Protein AF-A0A354CYU8-F1 (afdb_monomer_lite)

pLDDT: mean 95.51, std 3.23, range [78.5, 98.31]

Structure (mmCIF, N/CA/C/O backbone):
data_AF-A0A354CYU8-F1
#
_entry.id   AF-A0A354CYU8-F1
#
loop_
_atom_site.group_PDB
_atom_site.id
_atom_site.type_symbol
_atom_site.label_atom_id
_atom_site.label_alt_id
_atom_site.label_comp_id
_atom_site.label_asym_id
_atom_site.label_entity_id
_atom_site.label_seq_id
_atom_site.pdbx_PDB_ins_code
_atom_site.Cartn_x
_atom_site.Cartn_y
_atom_site.Cartn_z
_atom_site.occupancy
_atom_site.B_iso_or_equiv
_atom_site.auth_seq_id
_atom_site.auth_comp_id
_atom_site.auth_asym_id
_atom_site.auth_atom_id
_atom_site.pdbx_PDB_model_num
ATOM 1 N N . LEU A 1 1 ? 2.318 -0.771 13.409 1.00 91.69 1 LEU A N 1
ATOM 2 C CA . LEU A 1 1 ? 2.369 0.674 13.705 1.00 91.69 1 LEU A CA 1
ATOM 3 C C . LEU A 1 1 ? 1.337 1.407 12.859 1.00 91.69 1 LEU A C 1
ATOM 5 O O . LEU A 1 1 ? 0.359 1.865 13.423 1.00 91.69 1 LEU A O 1
ATOM 9 N N . ASP A 1 2 ? 1.465 1.381 11.531 1.00 97.38 2 ASP A N 1
ATOM 10 C CA . ASP A 1 2 ? 0.581 2.121 10.613 1.00 97.38 2 ASP A CA 1
ATOM 11 C C . ASP A 1 2 ? -0.914 1.820 10.795 1.00 97.38 2 ASP A C 1
ATOM 13 O O . ASP A 1 2 ? -1.715 2.739 10.923 1.00 97.38 2 ASP A O 1
ATOM 17 N N . LEU A 1 3 ?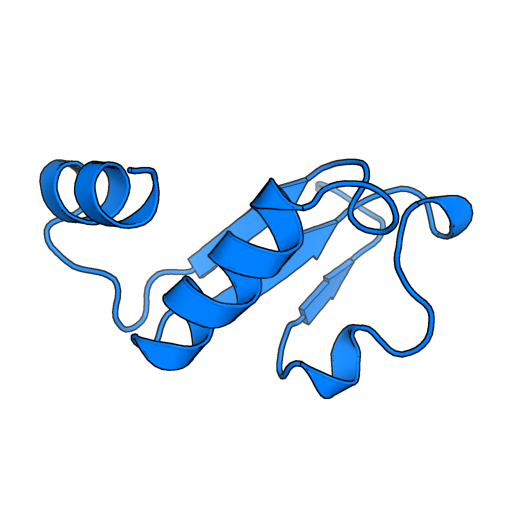 -1.294 0.540 10.894 1.00 97.81 3 LEU A N 1
ATOM 18 C CA . LEU A 1 3 ? -2.688 0.140 11.135 1.00 97.81 3 LEU A CA 1
ATOM 19 C C . LEU A 1 3 ? -3.252 0.721 12.440 1.00 97.81 3 LEU A C 1
ATOM 21 O O . LEU A 1 3 ? -4.377 1.209 12.448 1.00 97.81 3 LEU A O 1
ATOM 25 N N . LEU A 1 4 ? -2.464 0.696 13.522 1.00 97.94 4 LEU A N 1
ATOM 26 C CA . LEU A 1 4 ? -2.863 1.258 14.814 1.00 97.94 4 LEU A CA 1
ATOM 27 C C . LEU A 1 4 ? -3.063 2.769 14.688 1.00 97.94 4 LEU A C 1
ATOM 29 O O . LEU A 1 4 ? -4.097 3.282 15.094 1.00 97.94 4 LEU A O 1
ATOM 33 N N . THR A 1 5 ? -2.127 3.468 14.047 1.00 98.19 5 THR A N 1
ATOM 34 C CA . THR A 1 5 ? -2.238 4.913 13.826 1.00 98.19 5 THR A CA 1
ATOM 35 C C . THR A 1 5 ? -3.468 5.267 12.992 1.00 98.19 5 THR A C 1
ATOM 37 O O . THR A 1 5 ? -4.190 6.206 13.326 1.00 98.19 5 THR A O 1
ATOM 40 N N . ILE A 1 6 ? -3.755 4.517 11.923 1.00 97.94 6 ILE A N 1
ATOM 41 C CA . ILE A 1 6 ? -4.968 4.733 11.124 1.00 97.94 6 ILE A CA 1
ATOM 42 C C . ILE A 1 6 ? -6.209 4.491 11.988 1.00 97.94 6 ILE A C 1
ATOM 44 O O . ILE A 1 6 ? -7.120 5.315 11.964 1.00 97.94 6 ILE A O 1
ATOM 48 N N . GLN A 1 7 ? -6.242 3.419 12.782 1.00 97.12 7 GLN A N 1
ATOM 49 C CA . GLN A 1 7 ? -7.365 3.113 13.665 1.00 97.12 7 GLN A CA 1
ATOM 50 C C . GLN A 1 7 ? -7.583 4.198 14.729 1.00 97.12 7 GLN A C 1
ATOM 52 O O . GLN A 1 7 ? -8.716 4.629 14.918 1.00 97.12 7 GLN A O 1
ATOM 57 N N . GLU A 1 8 ? -6.531 4.706 15.367 1.00 98.19 8 GLU A N 1
ATOM 58 C CA . GLU A 1 8 ? -6.624 5.803 16.341 1.00 98.19 8 GLU A CA 1
ATOM 59 C C . GLU A 1 8 ? -7.127 7.104 15.702 1.00 98.19 8 GLU A C 1
ATOM 61 O O . GLU A 1 8 ? -7.894 7.847 16.311 1.00 98.19 8 GLU A O 1
ATOM 66 N N . LYS A 1 9 ? -6.712 7.396 14.461 1.00 98.12 9 LYS A N 1
ATOM 67 C CA . LYS A 1 9 ? -7.070 8.646 13.768 1.00 98.12 9 LYS A CA 1
ATOM 68 C C . LYS A 1 9 ? -8.404 8.590 13.028 1.00 98.12 9 LYS A C 1
ATOM 70 O O . LYS A 1 9 ? -9.010 9.636 12.808 1.00 98.12 9 LYS A O 1
ATOM 75 N N . LYS A 1 10 ? -8.837 7.411 12.583 1.00 97.44 10 LYS A N 1
ATOM 76 C CA . LYS A 1 10 ? -10.056 7.217 11.776 1.00 97.44 10 LYS A CA 1
ATOM 77 C C . LYS A 1 10 ? -11.156 6.460 12.522 1.00 97.44 10 LYS A C 1
ATOM 79 O O . LYS A 1 10 ? -12.269 6.376 12.012 1.00 97.44 10 LYS A O 1
ATOM 84 N N . GLY A 1 11 ? -10.863 5.893 13.691 1.00 97.25 11 GLY A N 1
ATOM 85 C CA . GLY A 1 11 ? -11.785 5.115 14.526 1.00 97.25 11 GLY A CA 1
ATOM 86 C C . GLY A 1 11 ? -12.088 3.704 14.009 1.00 97.25 11 GLY A C 1
ATOM 87 O O . GLY A 1 11 ? -12.556 2.863 14.770 1.00 97.25 11 GLY A O 1
ATOM 88 N N . ARG A 1 12 ? -11.817 3.422 12.728 1.00 96.31 12 ARG A N 1
ATOM 89 C CA . ARG A 1 12 ? -12.055 2.124 12.083 1.00 96.31 12 ARG A CA 1
ATOM 90 C C . ARG A 1 12 ? -11.104 1.886 10.914 1.00 96.31 12 ARG A C 1
ATOM 92 O O . ARG A 1 12 ? -10.617 2.835 10.300 1.00 96.31 12 ARG A O 1
ATOM 99 N N . LEU A 1 13 ? -10.906 0.611 10.589 1.00 97.88 13 LEU A N 1
ATOM 100 C CA . LEU A 1 13 ? -10.190 0.152 9.392 1.00 97.88 13 LEU A CA 1
ATOM 101 C C . LEU A 1 13 ? -11.150 -0.432 8.350 1.00 97.88 13 LEU A C 1
ATOM 103 O O . LEU A 1 13 ? -10.994 -0.184 7.157 1.00 97.88 13 LEU A O 1
ATOM 107 N N . GLU A 1 14 ? -12.180 -1.146 8.801 1.00 98.12 14 GLU A N 1
ATOM 108 C CA . GLU A 1 14 ? -13.176 -1.752 7.924 1.00 98.12 14 GLU A CA 1
ATOM 109 C C . GLU A 1 14 ? -13.907 -0.699 7.081 1.00 98.12 14 GLU A C 1
ATOM 111 O O . GLU A 1 14 ? -14.354 0.341 7.581 1.00 98.12 14 GLU A O 1
ATOM 116 N N . GLY A 1 15 ? -14.015 -0.966 5.779 1.00 97.19 15 GLY A N 1
ATOM 117 C CA . GLY A 1 15 ? -14.648 -0.097 4.792 1.00 97.19 15 GLY A CA 1
ATOM 118 C C . GLY A 1 15 ? -13.887 1.199 4.499 1.00 97.19 15 GLY A C 1
ATOM 119 O O . GLY A 1 15 ? -14.392 2.025 3.736 1.00 97.19 15 GLY A O 1
ATOM 120 N N . LEU A 1 16 ? -12.707 1.412 5.091 1.00 98.06 16 LEU A N 1
ATOM 121 C CA . LEU A 1 16 ? -11.864 2.564 4.787 1.00 98.06 16 LEU A CA 1
ATOM 122 C C . LEU A 1 16 ? -11.214 2.381 3.412 1.00 98.06 16 LEU A C 1
ATOM 124 O O . LEU A 1 16 ? -10.710 1.306 3.103 1.00 98.06 16 LEU A O 1
ATOM 128 N N . GLN A 1 17 ? -11.208 3.434 2.598 1.00 97.38 17 GLN A N 1
ATOM 129 C CA . GLN A 1 17 ? -10.467 3.454 1.338 1.00 97.38 17 GLN A CA 1
ATOM 130 C C . GLN A 1 17 ? -9.051 3.960 1.605 1.00 97.38 17 GLN A C 1
ATOM 132 O O . GLN A 1 17 ? -8.881 5.068 2.119 1.00 97.38 17 GLN A O 1
ATOM 137 N N . VAL A 1 18 ? -8.047 3.143 1.294 1.00 97.75 18 VAL A N 1
ATOM 138 C CA . VAL A 1 18 ? -6.638 3.461 1.540 1.00 97.75 18 VAL A CA 1
ATOM 139 C C . VAL A 1 18 ? -5.846 3.280 0.255 1.00 97.75 18 VAL A C 1
ATOM 141 O O . VAL A 1 18 ? -5.769 2.176 -0.277 1.00 97.75 18 VAL A O 1
ATOM 144 N N . THR A 1 19 ? -5.211 4.355 -0.206 1.00 97.62 19 THR A N 1
ATOM 145 C CA . THR A 1 19 ? -4.297 4.306 -1.349 1.00 97.62 19 THR A CA 1
ATOM 146 C C . THR A 1 19 ? -2.853 4.292 -0.863 1.00 97.62 19 THR A C 1
ATOM 148 O O . THR A 1 19 ? -2.446 5.173 -0.105 1.00 97.62 19 THR A O 1
ATOM 151 N N . ILE A 1 20 ? -2.068 3.310 -1.305 1.00 97.31 20 ILE A N 1
ATOM 152 C CA . ILE A 1 20 ? -0.626 3.235 -1.051 1.00 97.31 20 ILE A CA 1
ATOM 153 C C . ILE A 1 20 ? 0.099 3.693 -2.316 1.00 97.31 20 ILE A C 1
ATOM 155 O O . ILE A 1 20 ? 0.003 3.051 -3.360 1.00 97.31 20 ILE A O 1
ATOM 159 N N . LEU A 1 21 ? 0.813 4.813 -2.208 1.00 96.50 21 LEU A N 1
ATOM 160 C CA . LEU A 1 21 ? 1.543 5.444 -3.306 1.00 96.50 21 LEU A CA 1
ATOM 161 C C . LEU A 1 21 ? 3.049 5.189 -3.195 1.00 96.50 21 LEU A C 1
ATOM 163 O O . LEU A 1 21 ? 3.632 5.429 -2.137 1.00 96.50 21 LEU A O 1
ATOM 167 N N . GLY A 1 22 ? 3.680 4.766 -4.292 1.00 94.38 22 GLY A N 1
ATOM 168 C CA . GLY A 1 22 ? 5.141 4.701 -4.414 1.00 94.38 22 GLY A CA 1
ATOM 169 C C . GLY A 1 22 ? 5.678 3.358 -4.907 1.00 94.38 22 GLY A C 1
ATOM 170 O O . GLY A 1 22 ? 5.068 2.704 -5.748 1.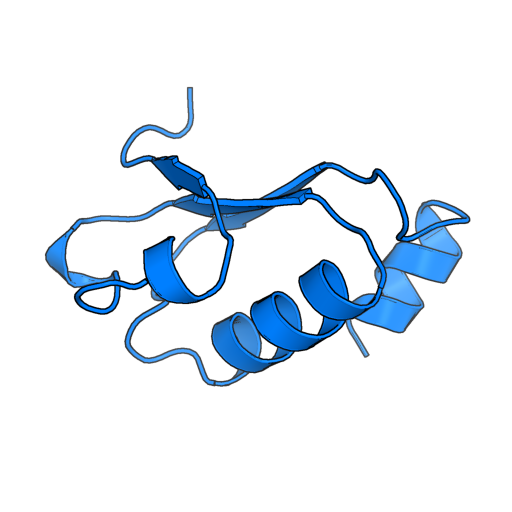00 94.38 22 GLY A O 1
ATOM 171 N N . ASP A 1 23 ? 6.853 2.969 -4.400 1.00 95.69 23 ASP A N 1
ATOM 172 C CA . ASP A 1 23 ? 7.509 1.705 -4.747 1.00 95.69 23 ASP A CA 1
ATOM 173 C C . ASP A 1 23 ? 6.922 0.535 -3.957 1.00 95.69 23 ASP A C 1
ATOM 175 O O . ASP A 1 23 ? 7.254 0.312 -2.790 1.00 95.69 23 ASP A O 1
ATOM 179 N N . ILE A 1 24 ? 6.036 -0.221 -4.599 1.00 96.12 24 ILE A N 1
ATOM 180 C CA . ILE A 1 24 ? 5.372 -1.379 -3.999 1.00 96.12 24 ILE A CA 1
ATOM 181 C C . ILE A 1 24 ? 6.189 -2.661 -4.223 1.00 96.12 24 ILE A C 1
ATOM 183 O O . ILE A 1 24 ? 6.157 -3.576 -3.391 1.00 96.12 24 ILE A O 1
ATOM 187 N N . ALA A 1 25 ? 6.965 -2.715 -5.309 1.00 95.44 25 ALA A N 1
ATOM 188 C CA . ALA A 1 25 ? 7.837 -3.835 -5.650 1.00 95.44 25 ALA A CA 1
ATOM 189 C C . ALA A 1 25 ? 8.898 -4.081 -4.566 1.00 95.44 25 ALA A C 1
ATOM 191 O O . ALA A 1 25 ? 9.088 -5.218 -4.117 1.00 95.44 25 ALA A O 1
ATOM 192 N N . HIS A 1 26 ? 9.516 -3.023 -4.045 1.00 95.06 26 HIS A N 1
ATOM 193 C CA . HIS A 1 26 ? 10.624 -3.140 -3.092 1.00 95.06 26 HIS A CA 1
ATOM 194 C C . HIS A 1 26 ? 10.238 -2.808 -1.645 1.00 95.06 26 HIS A C 1
ATOM 196 O O . HIS A 1 26 ? 10.973 -3.151 -0.714 1.00 95.06 26 HIS A O 1
ATOM 202 N N . SER A 1 27 ? 9.061 -2.224 -1.404 1.00 96.12 27 SER A N 1
ATOM 203 C CA . SER A 1 27 ? 8.645 -1.860 -0.047 1.00 96.12 27 SER A CA 1
ATOM 204 C C . SER A 1 27 ? 8.034 -3.029 0.728 1.00 96.12 27 SER A C 1
ATOM 206 O O . SER A 1 27 ? 6.877 -3.418 0.548 1.00 96.12 27 SER A O 1
ATOM 208 N N . ARG A 1 28 ? 8.802 -3.549 1.695 1.00 95.56 28 ARG A N 1
ATOM 209 C CA . ARG A 1 28 ? 8.290 -4.494 2.707 1.00 95.56 28 ARG A CA 1
ATOM 210 C C . ARG A 1 28 ? 7.131 -3.897 3.516 1.00 95.56 28 ARG A C 1
ATOM 212 O O . ARG A 1 28 ? 6.214 -4.632 3.863 1.00 95.56 28 ARG A O 1
ATOM 219 N N . VAL A 1 29 ? 7.165 -2.584 3.769 1.00 97.25 29 VAL A N 1
ATOM 220 C CA . VAL A 1 29 ? 6.124 -1.850 4.512 1.00 97.25 29 VAL A CA 1
ATOM 221 C C . VAL A 1 29 ? 4.822 -1.799 3.715 1.00 97.25 29 VAL A C 1
ATOM 223 O O . VAL A 1 29 ? 3.756 -2.082 4.257 1.00 97.25 29 VAL A O 1
ATOM 226 N N . ALA A 1 30 ? 4.901 -1.518 2.409 1.00 96.88 30 ALA A N 1
ATOM 227 C CA . ALA A 1 30 ? 3.726 -1.525 1.542 1.00 96.88 30 ALA A CA 1
ATOM 228 C C . ALA A 1 30 ? 3.055 -2.904 1.552 1.00 96.88 30 ALA A C 1
ATOM 230 O O . ALA A 1 30 ? 1.855 -2.997 1.793 1.00 96.88 30 ALA A O 1
ATOM 231 N N . ARG A 1 31 ? 3.832 -3.984 1.399 1.00 94.25 31 ARG A N 1
ATOM 232 C CA . ARG A 1 31 ? 3.297 -5.356 1.430 1.00 94.25 31 ARG A CA 1
ATOM 233 C C . ARG A 1 31 ? 2.652 -5.723 2.767 1.00 94.25 31 ARG A C 1
ATOM 235 O O . ARG A 1 31 ? 1.567 -6.304 2.763 1.00 94.25 31 ARG A O 1
ATOM 242 N N . SER A 1 32 ? 3.269 -5.374 3.901 1.00 96.69 32 SER A N 1
ATOM 243 C CA . SER A 1 32 ? 2.666 -5.642 5.215 1.00 96.69 32 SER A CA 1
ATOM 244 C C . SER A 1 32 ? 1.374 -4.856 5.430 1.00 96.69 32 SER A C 1
ATOM 246 O O . SER A 1 32 ? 0.416 -5.392 5.987 1.00 96.69 32 SER A O 1
ATOM 248 N N . ASN A 1 33 ? 1.322 -3.612 4.948 1.00 97.69 33 ASN A N 1
ATOM 249 C CA . ASN A 1 33 ? 0.129 -2.779 5.053 1.00 97.69 33 ASN A CA 1
ATOM 250 C C . ASN A 1 33 ? -0.989 -3.274 4.138 1.00 97.69 33 ASN A C 1
ATOM 252 O O . ASN A 1 33 ? -2.118 -3.368 4.603 1.00 97.69 33 ASN A O 1
ATOM 256 N N . ILE A 1 34 ? -0.686 -3.666 2.894 1.00 96.88 34 ILE A N 1
ATOM 257 C CA . ILE A 1 34 ? -1.655 -4.297 1.982 1.00 96.88 34 ILE A CA 1
ATOM 258 C C . ILE A 1 34 ? -2.304 -5.500 2.664 1.00 96.88 34 ILE A C 1
ATOM 260 O O . ILE A 1 34 ? -3.530 -5.574 2.739 1.00 96.88 34 ILE A O 1
ATOM 264 N N . TRP A 1 35 ? -1.490 -6.409 3.209 1.00 96.00 35 TRP A N 1
ATOM 265 C CA . TRP A 1 35 ? -2.000 -7.610 3.864 1.00 96.00 35 TRP A CA 1
ATOM 266 C C . TRP A 1 35 ? -2.883 -7.270 5.069 1.00 96.00 35 TRP A C 1
ATOM 268 O O . TRP A 1 35 ? -4.022 -7.728 5.149 1.00 96.00 35 TRP A O 1
ATOM 278 N N . GLY A 1 36 ? -2.389 -6.431 5.983 1.00 97.38 36 GLY A N 1
ATOM 279 C CA . GLY A 1 36 ? -3.107 -6.094 7.209 1.00 97.38 36 GLY A CA 1
ATOM 280 C C . GLY A 1 36 ? -4.400 -5.315 6.957 1.00 97.38 36 GLY A C 1
ATOM 281 O O . GLY A 1 36 ? -5.438 -5.649 7.521 1.00 97.38 36 GLY A O 1
ATOM 282 N N . LEU A 1 37 ? -4.359 -4.300 6.091 1.00 98.00 37 LEU A N 1
ATOM 283 C CA . LEU A 1 37 ? -5.519 -3.469 5.764 1.00 98.00 37 LEU A CA 1
ATOM 284 C C . LEU A 1 37 ? -6.608 -4.286 5.065 1.00 98.00 37 LEU A C 1
ATOM 286 O O . LEU A 1 37 ? -7.763 -4.236 5.485 1.00 98.00 37 LEU A O 1
ATOM 290 N N . THR A 1 38 ? -6.238 -5.091 4.067 1.00 96.88 38 THR A N 1
ATOM 291 C CA . THR A 1 38 ? -7.191 -5.953 3.347 1.00 96.88 38 THR A CA 1
ATOM 292 C C . THR A 1 38 ? -7.808 -6.984 4.290 1.00 96.88 38 THR A C 1
ATOM 294 O O . THR A 1 38 ? -9.023 -7.176 4.300 1.00 96.88 38 THR A O 1
ATOM 297 N N . LYS A 1 39 ? -6.995 -7.609 5.157 1.00 96.88 39 LYS A N 1
ATOM 298 C CA . LYS A 1 39 ? -7.477 -8.591 6.141 1.00 96.88 39 LYS A CA 1
ATOM 299 C C . LYS A 1 39 ? -8.474 -7.995 7.139 1.00 96.88 39 LYS A C 1
ATOM 301 O O . LYS A 1 39 ? -9.363 -8.710 7.591 1.00 96.88 39 LYS A O 1
ATOM 306 N N . LEU A 1 40 ? -8.329 -6.712 7.469 1.00 97.50 40 LEU A N 1
ATOM 307 C CA . LEU A 1 40 ? -9.194 -5.975 8.398 1.00 97.50 40 LEU A CA 1
ATOM 308 C C . LEU A 1 40 ? -10.351 -5.243 7.694 1.00 97.50 40 LEU A C 1
ATOM 310 O O . LEU A 1 40 ? -11.001 -4.390 8.295 1.00 97.50 40 LEU A O 1
ATOM 314 N N . GLY A 1 41 ? -10.617 -5.573 6.427 1.00 96.94 41 GLY A N 1
ATOM 315 C CA . GLY A 1 41 ? -11.785 -5.097 5.688 1.00 96.94 41 GLY A CA 1
ATOM 316 C C . GLY A 1 41 ? -11.637 -3.707 5.070 1.00 96.94 41 GLY A C 1
ATOM 317 O O . GLY A 1 41 ? -12.633 -3.136 4.622 1.00 96.94 41 GLY A O 1
ATOM 318 N N . ALA A 1 42 ? -10.433 -3.134 5.035 1.00 98.31 42 ALA A N 1
ATOM 319 C CA . ALA A 1 42 ? -10.184 -1.916 4.271 1.00 98.31 42 ALA A CA 1
ATOM 320 C C . ALA A 1 42 ? -10.148 -2.222 2.764 1.00 98.31 42 ALA A C 1
ATOM 322 O O . ALA A 1 42 ? -9.747 -3.305 2.335 1.00 98.31 42 ALA A O 1
ATOM 323 N N . ARG A 1 43 ? -10.527 -1.238 1.948 1.00 98.12 43 ARG A N 1
ATOM 324 C CA . ARG A 1 43 ? -10.387 -1.282 0.489 1.00 98.12 4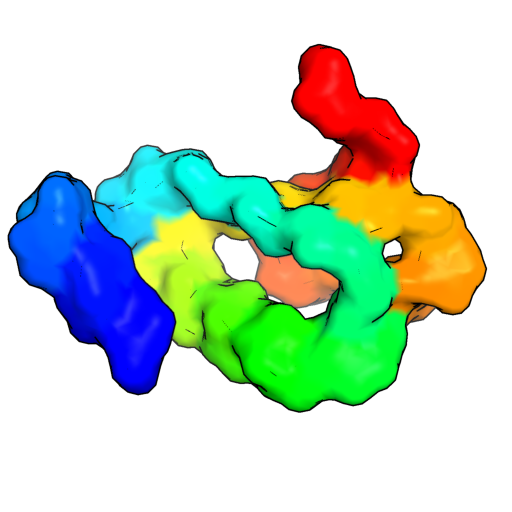3 ARG A CA 1
ATOM 325 C C . ARG A 1 43 ? -9.063 -0.632 0.117 1.00 98.12 43 ARG A C 1
ATOM 327 O O . ARG A 1 43 ? -8.915 0.582 0.257 1.00 98.12 43 ARG A O 1
ATOM 334 N N . VAL A 1 44 ? -8.105 -1.445 -0.312 1.00 98.00 44 VAL A N 1
ATOM 335 C CA . VAL A 1 44 ? -6.755 -0.983 -0.637 1.00 98.00 44 VAL A CA 1
ATOM 336 C C . VAL A 1 44 ? -6.613 -0.777 -2.141 1.00 98.00 44 VAL A C 1
ATOM 338 O O . VAL A 1 44 ? -6.964 -1.657 -2.926 1.00 98.00 44 VAL A O 1
ATOM 341 N N . THR A 1 45 ? -6.048 0.363 -2.524 1.00 97.88 45 THR A N 1
ATOM 342 C CA . THR A 1 45 ? -5.602 0.655 -3.890 1.00 97.88 45 THR A CA 1
ATOM 343 C C . THR A 1 45 ? -4.104 0.928 -3.866 1.00 97.88 45 THR A C 1
ATOM 345 O O . THR A 1 45 ? -3.607 1.603 -2.966 1.00 97.88 45 THR A O 1
ATOM 348 N N . VAL A 1 46 ? -3.361 0.423 -4.841 1.00 97.31 46 VAL A N 1
ATOM 349 C CA . VAL A 1 46 ? -1.950 0.772 -5.029 1.00 97.31 46 VAL A CA 1
ATOM 350 C C . VAL A 1 46 ? -1.791 1.701 -6.221 1.00 97.31 46 VAL A C 1
ATOM 352 O O . VAL A 1 46 ? -2.495 1.563 -7.222 1.00 97.31 46 VAL A O 1
ATOM 355 N N . CYS A 1 47 ? -0.871 2.654 -6.098 1.00 97.12 47 CYS A N 1
ATOM 356 C CA . CYS A 1 47 ? -0.572 3.602 -7.157 1.00 97.12 47 CYS A CA 1
ATOM 357 C C . CYS A 1 47 ? 0.927 3.849 -7.292 1.00 97.12 47 CYS A C 1
ATOM 359 O O . CYS A 1 47 ? 1.625 4.113 -6.313 1.00 97.12 47 CYS A O 1
ATOM 361 N N . GLY A 1 48 ? 1.420 3.822 -8.522 1.00 94.88 48 GLY A N 1
ATOM 362 C CA . GLY A 1 48 ? 2.812 4.121 -8.827 1.00 94.88 48 GLY A CA 1
ATOM 363 C C . GLY A 1 48 ? 3.138 3.836 -10.289 1.00 94.88 48 GLY A C 1
ATOM 364 O O . GLY A 1 48 ? 2.299 3.292 -11.003 1.00 94.88 48 GLY A O 1
ATOM 365 N N . PRO A 1 49 ? 4.346 4.186 -10.756 1.00 94.44 49 PRO A N 1
ATOM 366 C CA . PRO A 1 49 ? 4.825 3.782 -12.074 1.00 94.44 49 PRO A CA 1
ATOM 367 C C . PRO A 1 49 ? 4.722 2.257 -12.259 1.00 94.44 49 PRO A C 1
ATOM 369 O O . PRO A 1 49 ? 5.037 1.530 -11.315 1.00 94.44 49 PRO A O 1
ATOM 372 N N . PRO A 1 50 ? 4.365 1.743 -13.455 1.00 92.75 50 PRO A N 1
ATOM 373 C CA . PRO A 1 50 ? 4.224 0.301 -13.685 1.00 92.75 50 PRO A CA 1
ATOM 374 C C . PRO A 1 50 ? 5.462 -0.520 -13.303 1.00 92.75 50 PRO A C 1
ATOM 376 O O . PRO A 1 50 ? 5.340 -1.633 -12.808 1.00 92.75 50 PRO A O 1
ATOM 379 N N . THR A 1 51 ? 6.657 0.048 -13.476 1.00 94.44 51 THR A N 1
ATOM 380 C CA . THR A 1 51 ? 7.939 -0.575 -13.110 1.00 94.44 51 THR A CA 1
ATOM 381 C C . THR A 1 51 ? 8.150 -0.732 -11.604 1.00 94.44 51 THR A C 1
ATOM 383 O O . THR A 1 51 ? 9.031 -1.481 -11.190 1.00 94.44 51 THR A O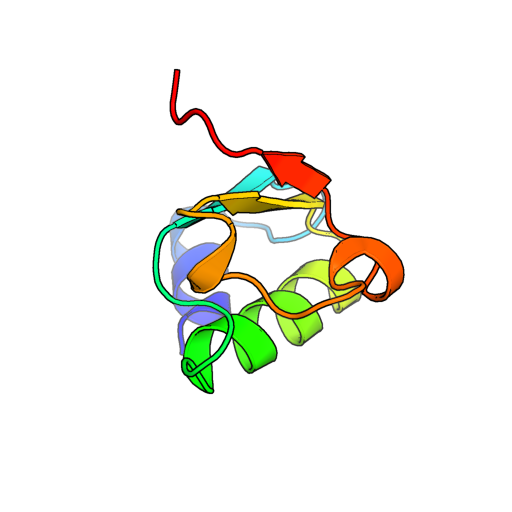 1
ATOM 386 N N . LEU A 1 52 ? 7.369 -0.027 -10.785 1.00 95.44 52 LEU A N 1
ATOM 387 C CA . LEU A 1 52 ? 7.446 -0.032 -9.326 1.00 95.44 52 LEU A CA 1
ATOM 388 C C . LEU A 1 52 ? 6.287 -0.799 -8.671 1.00 95.44 52 LEU A C 1
ATOM 390 O O . LEU A 1 52 ? 6.182 -0.831 -7.441 1.00 95.44 52 LEU A O 1
ATOM 394 N N . LEU A 1 53 ? 5.427 -1.436 -9.469 1.00 94.88 53 LEU A N 1
ATOM 395 C CA . LEU A 1 53 ? 4.382 -2.332 -8.988 1.00 94.88 53 LEU A CA 1
ATOM 396 C C . LEU A 1 53 ? 4.791 -3.796 -9.228 1.00 94.88 53 LEU A C 1
ATOM 398 O O . LEU A 1 53 ? 5.290 -4.122 -10.304 1.00 94.88 53 LEU A O 1
ATOM 402 N N . PRO A 1 54 ? 4.582 -4.703 -8.254 1.00 92.81 54 PRO A N 1
ATOM 403 C CA . PRO A 1 54 ? 4.727 -6.132 -8.484 1.00 92.81 54 PRO A CA 1
ATOM 404 C C . PRO A 1 54 ? 3.828 -6.607 -9.624 1.00 92.81 54 PRO A C 1
ATOM 406 O O . PRO A 1 54 ? 2.670 -6.201 -9.730 1.00 92.81 54 PRO A O 1
ATOM 409 N N . VAL A 1 55 ? 4.343 -7.540 -10.421 1.00 90.12 55 VAL A N 1
ATOM 410 C CA . VAL A 1 55 ? 3.532 -8.254 -11.408 1.00 90.12 55 VAL A CA 1
ATOM 411 C C . VAL A 1 55 ? 2.425 -9.018 -10.671 1.00 90.12 55 VAL A C 1
ATOM 413 O O . VAL A 1 55 ? 2.695 -9.668 -9.661 1.00 90.12 55 VAL A O 1
ATOM 416 N N . HIS A 1 56 ? 1.191 -8.934 -11.172 1.00 90.75 56 HIS A N 1
ATOM 417 C CA . HIS A 1 56 ? 0.004 -9.586 -10.603 1.00 90.75 56 HIS A CA 1
ATOM 418 C C . HIS A 1 56 ? -0.389 -9.123 -9.192 1.00 90.75 56 HIS A C 1
ATOM 420 O O . HIS A 1 56 ? -0.993 -9.886 -8.433 1.00 90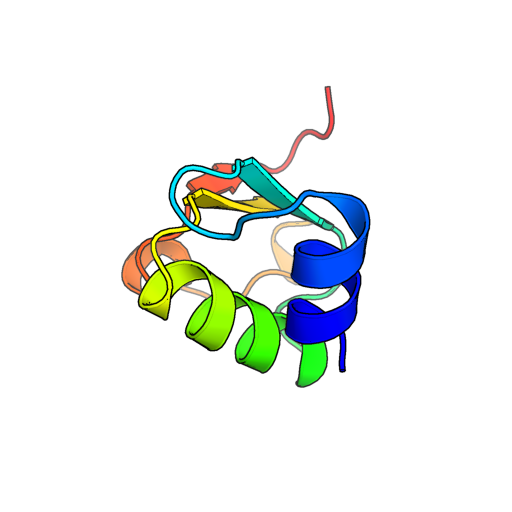.75 56 HIS A O 1
ATOM 426 N N . ILE A 1 57 ? -0.075 -7.879 -8.815 1.00 91.94 57 ILE A N 1
ATOM 427 C CA . ILE A 1 57 ? -0.461 -7.334 -7.507 1.00 91.94 57 ILE A CA 1
ATOM 428 C C . ILE A 1 57 ? -1.980 -7.370 -7.260 1.00 91.94 57 ILE A C 1
ATOM 430 O O . ILE A 1 57 ? -2.406 -7.492 -6.111 1.00 91.94 57 ILE A O 1
ATOM 434 N N . GLU A 1 58 ? -2.798 -7.360 -8.314 1.00 91.19 58 GLU A N 1
ATOM 435 C CA . GLU A 1 58 ? -4.257 -7.487 -8.236 1.00 91.19 58 GLU A CA 1
ATOM 436 C C . GLU A 1 58 ? -4.699 -8.782 -7.531 1.00 91.19 58 GLU A C 1
ATOM 438 O O . GLU A 1 58 ? -5.753 -8.813 -6.893 1.00 91.19 58 GLU A O 1
ATOM 443 N N . GLN A 1 59 ? -3.883 -9.846 -7.577 1.00 91.69 59 GLN A N 1
ATOM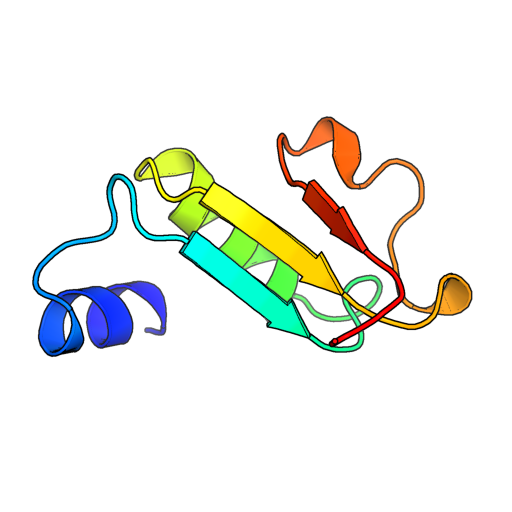 444 C CA . GLN A 1 59 ? -4.163 -11.122 -6.900 1.00 91.69 59 GLN A CA 1
ATOM 445 C C . GLN A 1 59 ? -4.220 -10.989 -5.372 1.00 91.69 59 GLN A C 1
ATOM 447 O O . GLN A 1 59 ? -4.788 -11.849 -4.700 1.00 91.69 59 GLN A O 1
ATOM 452 N N . LEU A 1 60 ? -3.673 -9.905 -4.811 1.00 88.00 60 LEU A N 1
ATOM 453 C CA . LEU A 1 60 ? -3.776 -9.584 -3.386 1.00 88.00 60 LEU A CA 1
ATOM 454 C C . LEU A 1 60 ? -5.133 -8.965 -3.003 1.00 88.00 60 LEU A C 1
ATOM 456 O O . LEU A 1 60 ? -5.324 -8.610 -1.840 1.00 88.00 60 LEU A O 1
ATOM 460 N N . GLY A 1 61 ? -6.071 -8.833 -3.949 1.00 91.38 61 GLY A N 1
ATOM 461 C CA . GLY A 1 61 ? -7.395 -8.252 -3.711 1.00 91.38 61 GLY A CA 1
ATOM 462 C C . GLY A 1 61 ? -7.381 -6.726 -3.613 1.00 91.38 61 GLY A C 1
ATOM 463 O O . GLY A 1 61 ? -8.236 -6.148 -2.945 1.00 91.38 61 GLY A O 1
ATOM 464 N N . VAL A 1 62 ? -6.405 -6.077 -4.254 1.00 96.31 62 VAL A N 1
ATOM 465 C CA . VAL A 1 62 ? -6.240 -4.618 -4.247 1.00 96.31 62 VAL A CA 1
ATOM 466 C C . VAL A 1 62 ? -6.573 -4.012 -5.605 1.00 96.31 62 VAL A C 1
ATOM 468 O O . VAL A 1 62 ? -6.362 -4.636 -6.645 1.00 96.31 62 VAL A O 1
ATOM 471 N N . GLY A 1 63 ? -7.063 -2.774 -5.601 1.00 96.56 63 GLY A N 1
ATOM 472 C CA . GLY A 1 63 ? -7.164 -1.970 -6.815 1.00 96.56 63 GLY A CA 1
ATOM 473 C C . GLY A 1 63 ? -5.786 -1.497 -7.283 1.00 96.56 63 GLY A C 1
ATOM 474 O O . GLY A 1 63 ? -4.882 -1.312 -6.468 1.00 96.56 63 GLY A O 1
ATOM 475 N N . VAL A 1 64 ? -5.634 -1.255 -8.582 1.00 96.31 64 VAL A N 1
ATOM 476 C CA . VAL A 1 64 ? -4.406 -0.713 -9.180 1.00 96.31 64 VAL A CA 1
ATOM 477 C C . VAL A 1 64 ? -4.758 0.516 -10.004 1.00 96.31 64 VAL A C 1
ATOM 479 O O . VAL A 1 64 ? -5.690 0.484 -10.805 1.00 96.31 64 VAL A O 1
ATOM 482 N N . THR A 1 65 ? -4.011 1.597 -9.809 1.00 95.12 65 THR A N 1
ATOM 483 C CA . THR A 1 65 ? -4.058 2.787 -10.664 1.00 95.12 65 THR A CA 1
ATOM 484 C C . THR A 1 65 ? -2.642 3.276 -10.947 1.00 95.12 65 THR A C 1
ATOM 486 O O . THR A 1 65 ? -1.721 3.053 -10.165 1.00 95.12 65 THR A O 1
ATOM 489 N N . TYR A 1 66 ? -2.462 3.937 -12.083 1.00 94.44 66 TYR A N 1
ATOM 490 C CA . TYR A 1 66 ? -1.208 4.598 -12.453 1.00 94.44 66 TYR A CA 1
ATOM 491 C C . TYR A 1 66 ? -1.341 6.127 -12.422 1.00 94.44 66 TYR A C 1
ATOM 493 O O . TYR A 1 66 ? -0.353 6.831 -12.622 1.00 94.44 66 TYR A O 1
ATOM 501 N N . ASP A 1 67 ? -2.553 6.628 -12.163 1.00 92.44 67 ASP A N 1
ATOM 502 C CA . ASP A 1 67 ? -2.876 8.046 -12.020 1.00 92.44 67 ASP A CA 1
ATOM 503 C C . ASP A 1 67 ? -3.326 8.332 -10.578 1.00 92.44 67 ASP A C 1
ATOM 505 O O . ASP A 1 67 ? -4.011 7.521 -9.947 1.00 92.44 67 ASP A O 1
ATOM 509 N N . VAL A 1 68 ? -2.894 9.482 -10.062 1.00 88.12 68 VAL A N 1
ATOM 510 C CA . VAL A 1 68 ? -3.159 9.974 -8.702 1.00 88.12 68 VAL A CA 1
ATOM 511 C C . VAL A 1 68 ? -4.381 10.908 -8.671 1.00 88.12 68 VAL A C 1
ATOM 513 O O . VAL A 1 68 ? -4.817 11.301 -7.589 1.00 88.12 68 VAL A O 1
ATOM 516 N N . ARG A 1 69 ? -4.896 11.305 -9.840 1.00 78.50 69 ARG A N 1
ATOM 517 C CA . ARG A 1 69 ? -6.045 12.205 -9.998 1.00 78.50 69 ARG A CA 1
ATOM 518 C C . ARG A 1 69 ? -7.384 11.489 -9.892 1.00 78.50 69 ARG A C 1
ATOM 520 O O . ARG A 1 69 ? -7.484 10.324 -10.333 1.00 78.50 69 ARG A O 1
#

Radius of gyration: 11.63 Å; chains: 1; bounding box: 25×23×30 Å

Sequence (69 aa):
LDLLTIQEKKGRLEGLQVTILGDIAHSRVARSNIWGLTKLGARVTVCGPPTLLPVHIEQLGVGVTYDVR

Foldseek 3Di:
DVVVVCCVVVVALAQAEEEAEDQCPPDPPNVVCLQVSVVRHHAYEYEDDPVRDDDPPCVSVHHYDPDPD

Secondary structure (DSSP, 8-state):
-HHHHHHHHHS--TT-EEEEES-TTT-HHHHHHHHHHHHTT-EEEEES-GGGSPTTGGGGS-EEES---